Protein AF-A0A316KVM4-F1 (afdb_monomer_lite)

pLDDT: mean 87.71, std 13.06, range [38.66, 97.56]

Sequence (106 aa):
MSLLSTPTAAEPIILDGRKYTPVENGSALGLPQKTGYLSIIDVEAIELLFVIQIFEVSDPERTDSVPEQITEMTHDPTQNRLVLATSEGKRFALDLQGLSVSKLAP

Secondary structure (DSSP, 8-state):
-----PPPPPPPEEETTEEEEEES-GGGGT-SSSSSEEEEEETTTTEEEEEEE----S-TT-TTSPPP-EEEEEEETTTTEEEEEETTS-EEEEETTT--EEEPP-

Foldseek 3Di:
DDPPPQQDAADWDDDPQKIKGWQQQCVVVVDPAGGQWIWIARNVVRHTDDIDGQDDFPCRPDPPDRGKHFRDWDADVVQQWIWTAIPVGWIWIQRPPVRDIDTDDD

Structure (mmCIF, N/CA/C/O backbone):
data_AF-A0A316KVM4-F1
#
_entry.id   AF-A0A316KVM4-F1
#
loop_
_atom_site.group_PDB
_atom_site.id
_atom_site.type_symbol
_atom_site.label_atom_id
_atom_site.label_alt_id
_atom_site.label_comp_id
_atom_site.label_asym_id
_atom_site.label_entity_id
_atom_site.label_seq_id
_atom_site.pdbx_PDB_ins_code
_atom_site.Cartn_x
_atom_site.Cartn_y
_atom_site.Cartn_z
_atom_site.occupancy
_atom_site.B_iso_or_equiv
_atom_site.auth_seq_id
_atom_site.auth_comp_id
_atom_site.auth_asym_id
_atom_site.auth_atom_id
_atom_site.pdbx_PDB_model_num
ATOM 1 N N . MET A 1 1 ? 22.308 16.881 18.650 1.00 38.66 1 MET A N 1
ATOM 2 C CA . MET A 1 1 ? 21.847 16.837 17.249 1.00 38.66 1 MET A CA 1
ATOM 3 C C . MET A 1 1 ? 20.869 15.685 17.149 1.00 38.66 1 MET A C 1
ATOM 5 O O . MET A 1 1 ? 21.303 14.546 17.253 1.00 38.66 1 MET A O 1
ATOM 9 N N . SER A 1 2 ? 19.565 15.960 17.089 1.00 44.81 2 SER A N 1
ATOM 10 C CA . SER A 1 2 ? 18.581 14.898 16.860 1.00 44.81 2 SER A CA 1
ATOM 11 C C . SER A 1 2 ? 18.772 14.381 15.443 1.00 44.81 2 SER A C 1
ATOM 13 O O . SER A 1 2 ? 18.656 15.149 14.490 1.00 44.81 2 SER A O 1
ATOM 15 N N . LEU A 1 3 ? 19.099 13.098 15.316 1.00 48.41 3 LEU A N 1
ATOM 16 C CA . LEU A 1 3 ? 18.947 12.366 14.068 1.00 48.41 3 LEU A CA 1
ATOM 17 C C . LEU A 1 3 ? 17.450 12.413 13.751 1.00 48.41 3 LEU A C 1
ATOM 19 O O . LEU A 1 3 ? 16.673 11.713 14.395 1.00 48.41 3 LEU A O 1
ATOM 23 N N . LEU A 1 4 ? 17.033 13.308 12.853 1.00 51.19 4 LEU A N 1
ATOM 24 C CA . LEU A 1 4 ? 15.687 13.291 12.290 1.00 51.19 4 LEU A CA 1
ATOM 25 C C . LEU A 1 4 ? 15.527 11.926 11.624 1.00 51.19 4 LEU A C 1
ATOM 27 O O . LEU A 1 4 ? 16.066 11.689 10.546 1.00 51.19 4 LEU A O 1
ATOM 31 N N . SER A 1 5 ? 14.883 10.998 12.325 1.00 56.44 5 SER A N 1
ATOM 32 C CA . SER A 1 5 ? 14.591 9.670 11.810 1.00 56.44 5 SER A CA 1
ATOM 33 C C . SER A 1 5 ? 13.652 9.869 10.629 1.00 56.44 5 SER A C 1
ATOM 35 O O . SER A 1 5 ? 12.522 10.320 10.805 1.00 56.44 5 SER A O 1
ATOM 37 N N . THR A 1 6 ? 14.135 9.627 9.413 1.00 62.47 6 THR A N 1
ATOM 38 C CA . THR A 1 6 ? 13.265 9.593 8.239 1.00 62.47 6 THR A CA 1
ATOM 39 C C . THR A 1 6 ? 12.229 8.492 8.487 1.00 62.47 6 THR A C 1
ATOM 41 O O . THR A 1 6 ? 12.636 7.387 8.859 1.00 62.47 6 THR A O 1
ATOM 44 N N . PRO A 1 7 ? 10.916 8.758 8.351 1.00 68.75 7 PRO A N 1
ATOM 45 C CA . PRO A 1 7 ? 9.905 7.718 8.477 1.00 68.75 7 PRO A CA 1
ATOM 46 C C . PRO A 1 7 ? 10.266 6.571 7.534 1.00 68.75 7 PRO A C 1
ATOM 48 O O . PRO A 1 7 ? 10.461 6.790 6.340 1.00 68.75 7 PRO A O 1
ATOM 51 N N . THR A 1 8 ? 10.431 5.374 8.090 1.00 82.75 8 THR A N 1
ATOM 52 C CA . THR A 1 8 ? 10.702 4.163 7.310 1.00 82.75 8 THR A CA 1
ATOM 53 C C . THR A 1 8 ? 9.373 3.621 6.807 1.00 82.75 8 THR A C 1
ATOM 55 O O . THR A 1 8 ? 8.379 3.668 7.538 1.00 82.75 8 THR A O 1
ATOM 58 N N . ALA A 1 9 ? 9.334 3.158 5.559 1.00 88.81 9 ALA A N 1
ATOM 59 C CA . ALA A 1 9 ? 8.132 2.543 5.027 1.00 88.81 9 ALA A CA 1
ATOM 60 C C . ALA A 1 9 ? 7.758 1.284 5.827 1.00 88.81 9 ALA A C 1
ATOM 62 O O . ALA A 1 9 ? 8.613 0.624 6.418 1.00 88.81 9 ALA A O 1
ATOM 63 N N . ALA A 1 10 ? 6.467 0.960 5.845 1.00 93.75 10 ALA A N 1
ATOM 64 C CA . ALA A 1 10 ? 5.969 -0.253 6.471 1.00 93.75 10 ALA A CA 1
ATOM 65 C C . ALA A 1 10 ? 6.620 -1.493 5.840 1.00 93.75 10 ALA A C 1
ATOM 67 O O . ALA A 1 10 ? 6.800 -1.564 4.621 1.00 93.75 10 ALA A O 1
ATOM 68 N N . GLU A 1 11 ? 6.904 -2.494 6.671 1.00 95.12 11 GLU A N 1
ATOM 69 C CA . GLU A 1 11 ? 7.356 -3.797 6.190 1.00 95.12 11 GLU A CA 1
ATOM 70 C C . GLU A 1 11 ? 6.315 -4.421 5.242 1.00 95.12 11 GLU A C 1
ATOM 72 O O . GLU A 1 11 ? 5.103 -4.247 5.436 1.00 95.12 11 GLU A O 1
ATOM 77 N N . PRO A 1 12 ? 6.752 -5.176 4.220 1.00 96.44 12 PRO A N 1
ATOM 78 C CA . PRO A 1 12 ? 5.838 -5.897 3.354 1.00 96.44 12 PRO A CA 1
ATOM 79 C C . PRO A 1 12 ? 4.962 -6.888 4.120 1.00 96.44 12 PRO A C 1
ATOM 81 O O . PRO A 1 12 ? 5.427 -7.589 5.018 1.00 96.44 12 PRO A O 1
ATOM 84 N N . ILE A 1 13 ? 3.718 -7.040 3.676 1.00 97.06 13 ILE A N 1
ATOM 85 C CA . ILE A 1 13 ? 2.830 -8.109 4.138 1.00 97.06 13 ILE A CA 1
ATOM 86 C C . ILE A 1 13 ? 2.650 -9.122 3.011 1.00 97.06 13 ILE A C 1
ATOM 88 O O . ILE A 1 13 ? 2.461 -8.746 1.856 1.00 97.06 13 ILE A O 1
ATOM 92 N N . ILE A 1 14 ? 2.704 -10.411 3.345 1.00 96.88 14 ILE A N 1
ATOM 93 C CA . ILE A 1 14 ? 2.427 -11.507 2.413 1.00 96.88 14 ILE A CA 1
ATOM 94 C C . ILE A 1 14 ? 1.097 -12.151 2.804 1.00 96.88 14 ILE A C 1
ATOM 96 O O . ILE A 1 14 ? 0.955 -12.618 3.933 1.00 96.88 14 ILE A O 1
ATOM 100 N N . LEU A 1 15 ? 0.138 -12.178 1.878 1.00 95.31 15 LEU A N 1
ATOM 101 C CA . LEU A 1 15 ? -1.178 -12.808 2.040 1.00 95.31 15 LEU A CA 1
ATOM 102 C C . LEU A 1 15 ? -1.537 -13.534 0.748 1.00 95.31 15 LEU A C 1
ATOM 104 O O . LEU A 1 15 ? -1.382 -12.962 -0.329 1.00 95.31 15 LEU A O 1
ATOM 108 N N . ASP A 1 16 ? -2.013 -14.773 0.854 1.00 91.81 16 ASP A N 1
ATOM 109 C CA . ASP A 1 16 ? -2.520 -15.563 -0.277 1.00 91.81 16 ASP A CA 1
ATOM 110 C C . ASP A 1 16 ? -1.578 -15.585 -1.497 1.00 91.81 16 ASP A C 1
ATOM 112 O O . ASP A 1 16 ? -1.989 -15.368 -2.635 1.00 91.81 16 ASP A O 1
ATOM 116 N N . GLY A 1 17 ? -0.278 -15.789 -1.252 1.00 94.81 17 GLY A N 1
ATOM 117 C CA . GLY A 1 17 ? 0.748 -15.833 -2.304 1.00 94.81 17 GLY A CA 1
ATOM 118 C C . GLY A 1 17 ? 1.117 -14.471 -2.902 1.00 94.81 17 GLY A C 1
ATOM 119 O O . GLY A 1 17 ? 1.950 -14.407 -3.802 1.00 94.81 17 GLY A O 1
ATOM 120 N N . ARG A 1 18 ? 0.554 -13.370 -2.392 1.00 96.25 18 ARG A N 1
ATOM 121 C CA . ARG A 1 18 ? 0.824 -12.007 -2.858 1.00 96.25 18 ARG A CA 1
ATOM 122 C C . ARG A 1 18 ? 1.585 -11.211 -1.812 1.00 96.25 18 ARG A C 1
ATOM 124 O O . ARG A 1 18 ? 1.207 -11.180 -0.642 1.00 96.25 18 ARG A O 1
ATOM 131 N N . LYS A 1 19 ? 2.640 -10.527 -2.244 1.00 97.12 19 LYS A N 1
ATOM 132 C CA . LYS A 1 19 ? 3.418 -9.594 -1.431 1.00 97.12 19 LYS A CA 1
ATOM 133 C C . LYS A 1 19 ? 2.956 -8.170 -1.707 1.00 97.12 19 LYS A C 1
ATOM 135 O O . LYS A 1 19 ? 3.096 -7.676 -2.821 1.00 97.12 19 LYS A O 1
ATOM 140 N N . TYR A 1 20 ? 2.466 -7.515 -0.667 1.00 97.12 20 TYR A N 1
ATOM 141 C CA . TYR A 1 20 ? 2.041 -6.123 -0.647 1.00 97.12 20 TYR A CA 1
ATOM 142 C C . TYR A 1 20 ? 3.181 -5.286 -0.073 1.00 97.12 20 TYR A C 1
ATOM 144 O O . TYR A 1 20 ? 3.661 -5.581 1.021 1.00 97.12 20 TYR A O 1
ATOM 152 N N . THR A 1 21 ? 3.683 -4.295 -0.808 1.00 96.88 21 THR A N 1
ATOM 153 C CA . THR A 1 21 ? 4.855 -3.499 -0.394 1.00 96.88 21 THR A CA 1
ATOM 154 C C . THR A 1 21 ? 4.634 -2.015 -0.679 1.00 96.88 21 THR A C 1
ATOM 156 O O . THR A 1 21 ? 4.261 -1.674 -1.803 1.00 96.88 21 THR A O 1
ATOM 159 N N . PRO A 1 22 ? 4.861 -1.111 0.290 1.00 95.94 22 PRO A N 1
ATOM 160 C CA . PRO A 1 22 ? 4.874 0.319 0.008 1.00 95.94 22 PRO A CA 1
ATOM 161 C C . PRO A 1 22 ? 5.911 0.670 -1.059 1.00 95.94 22 PRO A C 1
ATOM 163 O O . PRO A 1 22 ? 7.050 0.207 -1.020 1.00 95.94 22 PRO A O 1
ATOM 166 N N . VAL A 1 23 ? 5.527 1.508 -2.016 1.00 93.31 23 VAL A N 1
ATOM 167 C CA . VAL A 1 23 ? 6.456 2.007 -3.031 1.00 93.31 23 VAL A CA 1
ATOM 168 C C . VAL A 1 23 ? 7.123 3.277 -2.508 1.00 93.31 23 VAL A C 1
ATOM 170 O O . VAL A 1 23 ? 6.481 4.319 -2.385 1.00 93.31 23 VAL A O 1
ATOM 173 N N . GLU A 1 24 ? 8.425 3.199 -2.239 1.00 87.69 24 GLU A N 1
ATOM 174 C CA . GLU A 1 24 ? 9.224 4.329 -1.732 1.00 87.69 24 GLU A CA 1
ATOM 175 C C . GLU A 1 24 ? 9.677 5.304 -2.836 1.00 87.69 24 GLU A C 1
ATOM 177 O O . GLU A 1 24 ? 10.050 6.450 -2.564 1.00 87.69 24 GLU A O 1
ATOM 182 N N . ASN A 1 25 ? 9.680 4.846 -4.095 1.00 84.75 25 ASN A N 1
ATOM 183 C CA . ASN A 1 25 ? 10.074 5.647 -5.253 1.00 84.75 25 ASN A CA 1
ATOM 184 C C . ASN A 1 25 ? 9.287 5.270 -6.521 1.00 84.75 25 ASN A C 1
ATOM 186 O O . ASN A 1 25 ? 9.779 4.568 -7.403 1.00 84.75 25 ASN A O 1
ATOM 190 N N . GLY A 1 26 ? 8.057 5.766 -6.620 1.00 84.56 26 GLY A N 1
ATOM 191 C CA . GLY A 1 26 ? 7.166 5.588 -7.761 1.00 84.56 26 GLY A CA 1
ATOM 192 C 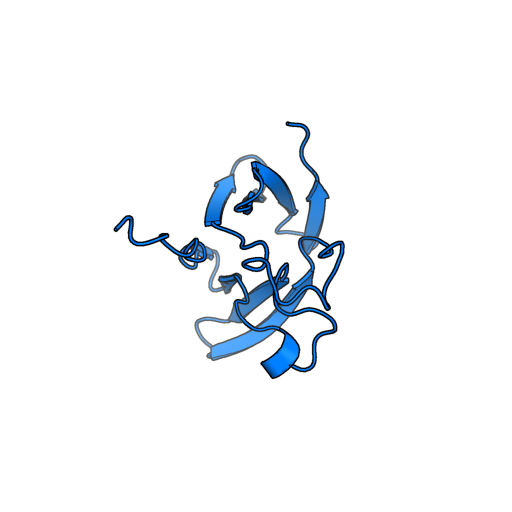C . GLY A 1 26 ? 7.701 6.203 -9.052 1.00 84.56 26 GLY A C 1
ATOM 193 O O . GLY A 1 26 ? 7.470 5.651 -10.123 1.00 84.56 26 GLY A O 1
ATOM 194 N N . SER A 1 27 ? 8.503 7.268 -8.977 1.00 84.12 27 SER A N 1
ATOM 195 C CA . SER A 1 27 ? 9.128 7.877 -10.157 1.00 84.12 27 SER A CA 1
ATOM 196 C C . SER A 1 27 ? 10.082 6.914 -10.872 1.00 84.12 27 SER A C 1
ATOM 198 O O . SER A 1 27 ? 10.149 6.922 -12.098 1.00 84.12 27 SER A O 1
ATOM 200 N N . ALA A 1 28 ? 10.762 6.024 -10.136 1.00 84.44 28 ALA A N 1
ATOM 201 C CA . ALA A 1 28 ? 11.583 4.962 -10.729 1.00 84.44 28 ALA A CA 1
ATOM 202 C C . ALA A 1 28 ? 10.752 3.914 -11.497 1.00 84.44 28 ALA A C 1
ATOM 204 O O . ALA A 1 28 ? 11.291 3.203 -12.341 1.00 84.44 28 ALA A O 1
ATOM 205 N N . LEU A 1 29 ? 9.446 3.843 -11.225 1.00 85.00 29 LEU A N 1
ATOM 206 C CA . LEU A 1 29 ? 8.469 2.998 -11.915 1.00 85.00 29 LEU A CA 1
ATOM 207 C C . LEU A 1 29 ? 7.670 3.773 -12.981 1.00 85.00 29 LEU A C 1
ATOM 209 O O . LEU A 1 29 ? 6.713 3.237 -13.533 1.00 85.00 29 LEU A O 1
ATOM 213 N N . GLY A 1 30 ? 8.026 5.033 -13.261 1.00 87.38 30 GLY A N 1
ATOM 214 C CA . GLY A 1 30 ? 7.295 5.896 -14.195 1.00 87.38 30 GLY A CA 1
ATOM 215 C C . GLY A 1 30 ? 5.955 6.420 -13.662 1.00 87.38 30 GLY A C 1
ATOM 216 O O . GLY A 1 30 ? 5.117 6.846 -14.455 1.00 87.38 30 GLY A O 1
ATOM 217 N N . LEU A 1 31 ? 5.729 6.383 -12.343 1.00 88.12 31 LEU A N 1
ATOM 218 C CA . LEU A 1 31 ? 4.495 6.868 -11.721 1.00 88.12 31 LEU A CA 1
ATOM 219 C C . LEU A 1 31 ? 4.528 8.390 -11.479 1.00 88.12 31 LEU A C 1
ATOM 221 O O . LEU A 1 31 ? 5.604 8.945 -11.236 1.00 88.12 31 LEU A O 1
ATOM 225 N N . PRO A 1 32 ? 3.357 9.061 -11.478 1.00 85.12 32 PRO A N 1
ATOM 226 C CA . PRO A 1 32 ? 3.250 10.514 -11.307 1.00 85.12 32 PRO A CA 1
ATOM 227 C C . PRO A 1 32 ? 3.856 11.089 -10.020 1.00 85.12 32 PRO A C 1
ATOM 229 O O . PRO A 1 32 ? 4.307 12.229 -10.020 1.00 85.12 32 PRO A O 1
ATOM 232 N N . GLN A 1 33 ? 3.857 10.330 -8.922 1.00 85.50 33 GLN A N 1
ATOM 233 C CA . GLN A 1 33 ? 4.359 10.776 -7.616 1.00 85.50 33 GLN A CA 1
ATOM 234 C C . GLN A 1 33 ? 5.355 9.769 -7.028 1.00 85.50 33 GLN A C 1
ATOM 236 O O . GLN A 1 33 ? 5.401 8.594 -7.402 1.00 85.50 33 GLN A O 1
ATOM 241 N N . LYS A 1 34 ? 6.178 10.239 -6.087 1.00 85.50 34 LYS A N 1
ATOM 242 C CA . LYS A 1 34 ? 7.244 9.432 -5.488 1.00 85.50 34 LYS A CA 1
ATOM 243 C C . LYS A 1 34 ? 6.716 8.358 -4.533 1.00 85.50 34 LYS A C 1
ATOM 245 O O . LYS A 1 34 ? 7.283 7.275 -4.493 1.00 85.50 34 LYS A O 1
ATOM 250 N N . THR A 1 35 ? 5.664 8.631 -3.770 1.00 88.31 35 THR A N 1
ATOM 251 C CA . THR A 1 35 ? 5.116 7.714 -2.753 1.00 88.31 35 THR A CA 1
ATOM 252 C C . THR A 1 35 ? 3.595 7.644 -2.853 1.00 88.31 35 THR A C 1
ATOM 254 O O . THR A 1 35 ? 3.018 8.107 -3.831 1.00 88.31 35 THR A O 1
ATOM 257 N N . GLY A 1 36 ? 2.926 7.022 -1.882 1.00 91.25 36 GLY A N 1
ATOM 258 C CA . GLY A 1 36 ? 1.469 6.890 -1.899 1.00 91.25 36 GLY A CA 1
ATOM 259 C C . GLY A 1 36 ? 0.966 5.751 -2.776 1.00 91.25 36 GLY A C 1
ATOM 260 O O . GLY A 1 36 ? -0.204 5.743 -3.145 1.00 91.25 36 GLY A O 1
ATOM 261 N N . TYR A 1 37 ? 1.825 4.777 -3.086 1.00 95.12 37 TYR A N 1
ATOM 262 C CA . TYR A 1 37 ? 1.446 3.558 -3.792 1.00 95.12 37 TYR A CA 1
ATOM 263 C C . TYR A 1 37 ? 1.800 2.303 -3.000 1.00 95.12 37 TYR A C 1
ATOM 265 O O . TYR A 1 37 ? 2.706 2.303 -2.164 1.00 95.12 37 TYR A O 1
ATOM 273 N N . LEU A 1 38 ? 1.113 1.219 -3.340 1.00 96.50 38 LEU A N 1
ATOM 274 C CA . LEU A 1 38 ? 1.399 -0.135 -2.897 1.00 96.50 38 LEU A CA 1
ATOM 275 C C . LEU A 1 38 ? 1.619 -1.014 -4.131 1.00 96.50 38 LEU A C 1
ATOM 277 O O . LEU A 1 38 ? 0.775 -1.034 -5.028 1.00 96.50 38 LEU A O 1
ATOM 281 N N . SER A 1 39 ? 2.739 -1.727 -4.194 1.00 96.06 39 SER A N 1
ATOM 282 C CA . SER A 1 39 ? 2.960 -2.765 -5.199 1.00 96.06 39 SER A CA 1
ATOM 283 C C . SER A 1 39 ? 2.444 -4.108 -4.693 1.00 96.06 39 SER A C 1
ATOM 285 O O . SER A 1 39 ? 2.504 -4.407 -3.498 1.00 96.06 39 SER A O 1
ATOM 287 N N . ILE A 1 40 ? 1.924 -4.909 -5.619 1.00 96.25 40 ILE A N 1
ATOM 288 C CA . ILE A 1 40 ? 1.441 -6.266 -5.379 1.00 96.25 40 ILE A CA 1
ATOM 289 C C . ILE A 1 40 ? 2.222 -7.190 -6.300 1.00 96.25 40 ILE A C 1
ATOM 291 O O . ILE A 1 40 ? 2.118 -7.083 -7.522 1.00 96.25 40 ILE A O 1
ATOM 295 N N . ILE A 1 41 ? 3.007 -8.081 -5.708 1.00 96.81 41 ILE A N 1
ATOM 296 C CA . ILE A 1 41 ? 3.861 -9.034 -6.418 1.00 96.81 41 ILE A CA 1
ATOM 297 C C . ILE A 1 41 ? 3.356 -10.448 -6.148 1.00 96.81 41 ILE A C 1
ATOM 299 O O . ILE A 1 41 ? 3.087 -10.790 -4.996 1.00 96.81 41 ILE A O 1
ATOM 303 N N . ASP A 1 42 ? 3.252 -11.266 -7.189 1.00 96.69 42 ASP A N 1
ATOM 304 C CA . ASP A 1 42 ? 3.097 -12.709 -7.039 1.00 96.69 42 ASP A CA 1
ATOM 305 C C . ASP A 1 42 ? 4.403 -13.300 -6.495 1.00 96.69 42 ASP A C 1
ATOM 307 O O . ASP A 1 42 ? 5.471 -13.121 -7.085 1.00 96.69 42 ASP A O 1
ATOM 311 N N . VAL A 1 43 ? 4.344 -13.949 -5.334 1.00 95.81 43 VAL A N 1
ATOM 312 C CA . VAL A 1 43 ? 5.541 -14.443 -4.638 1.00 95.81 43 VAL A CA 1
ATOM 313 C C . VAL A 1 43 ? 6.135 -15.669 -5.329 1.00 95.81 43 VAL A C 1
ATOM 315 O O . VAL A 1 43 ? 7.345 -15.872 -5.248 1.00 95.81 43 VAL A O 1
ATOM 318 N N . GLU A 1 44 ? 5.315 -16.474 -6.003 1.00 95.44 44 GLU A N 1
ATOM 319 C CA . GLU A 1 44 ? 5.766 -17.692 -6.674 1.00 95.44 44 GLU A CA 1
ATOM 320 C C . GLU A 1 44 ? 6.396 -17.368 -8.032 1.00 95.44 44 GLU A C 1
ATOM 322 O O . GLU A 1 44 ? 7.517 -17.794 -8.317 1.00 95.44 44 GLU A O 1
ATOM 327 N N . ALA A 1 45 ? 5.710 -16.563 -8.843 1.00 94.81 45 ALA A N 1
ATOM 328 C CA . ALA A 1 45 ? 6.177 -16.148 -10.162 1.00 94.81 45 ALA A CA 1
ATOM 329 C C . ALA A 1 45 ? 7.212 -15.010 -10.111 1.00 94.81 45 ALA A C 1
ATOM 331 O O . ALA A 1 45 ? 7.905 -14.768 -11.099 1.00 94.81 45 ALA A O 1
ATOM 332 N N . ILE A 1 46 ? 7.331 -14.317 -8.969 1.00 93.75 46 ILE A N 1
ATOM 333 C CA . ILE A 1 46 ? 8.166 -13.115 -8.799 1.00 93.75 46 ILE A CA 1
ATOM 334 C C . I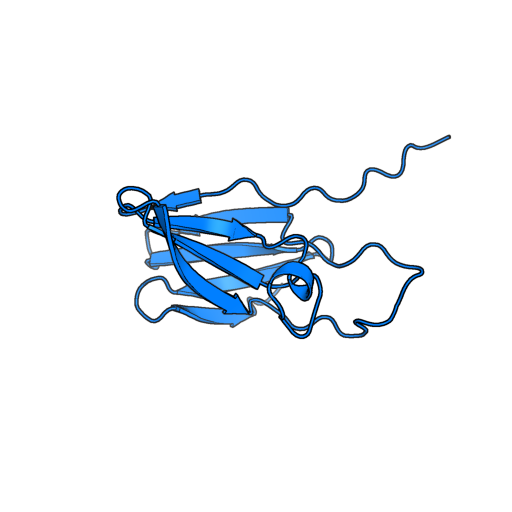LE A 1 46 ? 7.766 -12.047 -9.838 1.00 93.75 46 ILE A C 1
ATOM 336 O O . ILE A 1 46 ? 8.597 -11.372 -10.447 1.00 93.75 46 ILE A O 1
ATOM 340 N N . GLU A 1 47 ? 6.460 -11.901 -10.057 1.00 95.69 47 GLU A N 1
ATOM 341 C CA . GLU A 1 47 ? 5.887 -11.017 -11.072 1.00 95.69 47 GLU A CA 1
ATOM 342 C C . GLU A 1 47 ? 5.140 -9.853 -10.416 1.00 95.69 47 GLU A C 1
ATOM 344 O O . GLU A 1 47 ? 4.354 -10.041 -9.488 1.00 95.69 47 GLU A O 1
ATOM 349 N N . LEU A 1 48 ? 5.368 -8.630 -10.903 1.00 94.06 48 LEU A N 1
ATOM 350 C CA . LEU A 1 48 ? 4.571 -7.474 -10.503 1.00 94.06 48 LEU A CA 1
ATOM 351 C C . LEU A 1 48 ? 3.171 -7.592 -11.114 1.00 94.06 48 LEU A C 1
ATOM 353 O O . LEU A 1 48 ? 3.010 -7.430 -12.319 1.00 94.06 48 LEU A O 1
ATOM 357 N N . LEU A 1 49 ? 2.164 -7.814 -10.273 1.00 93.50 49 LEU A N 1
ATOM 358 C CA . LEU A 1 49 ? 0.772 -7.902 -10.709 1.00 93.50 49 LEU A CA 1
ATOM 359 C C . LEU A 1 49 ? 0.161 -6.510 -10.871 1.00 93.50 49 LEU A C 1
ATOM 361 O O . LEU A 1 49 ? -0.404 -6.182 -11.912 1.00 93.50 49 LEU A O 1
ATOM 365 N N . PHE A 1 50 ? 0.272 -5.684 -9.826 1.00 91.00 50 PHE A N 1
ATOM 366 C CA . PHE A 1 50 ? -0.378 -4.376 -9.768 1.00 91.00 50 PHE A CA 1
ATOM 367 C C . PHE A 1 50 ? 0.451 -3.357 -8.996 1.00 91.00 50 PHE A C 1
ATOM 369 O O . PHE A 1 50 ? 1.210 -3.695 -8.085 1.00 91.00 50 PHE A O 1
ATOM 376 N N . VAL A 1 51 ? 0.213 -2.084 -9.306 1.00 94.75 51 VAL A N 1
ATOM 377 C CA . VAL A 1 51 ? 0.542 -0.963 -8.428 1.00 94.75 51 VAL A CA 1
ATOM 378 C C . VAL A 1 51 ? -0.734 -0.167 -8.191 1.00 94.75 51 VAL A C 1
ATOM 380 O O . VAL A 1 51 ? -1.380 0.266 -9.142 1.00 94.75 51 VAL A O 1
ATOM 383 N N . ILE A 1 52 ? -1.107 0.008 -6.926 1.00 94.94 52 ILE A N 1
ATOM 384 C CA . ILE A 1 52 ? -2.337 0.693 -6.520 1.00 94.94 52 ILE A CA 1
ATOM 385 C C . ILE A 1 52 ? -1.970 2.004 -5.845 1.00 94.94 52 ILE A C 1
ATOM 387 O O . ILE A 1 52 ? -1.111 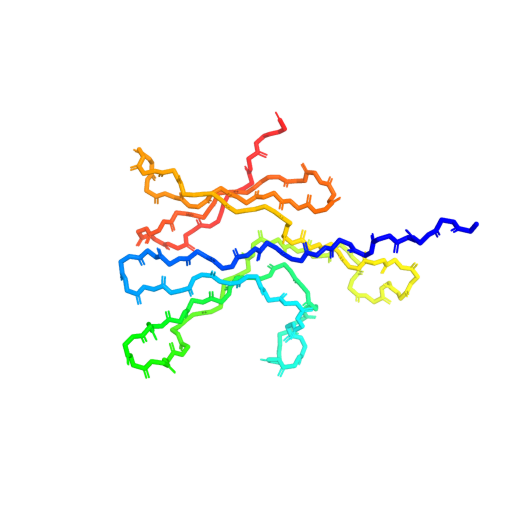2.030 -4.964 1.00 94.94 52 ILE A O 1
ATOM 391 N N . GLN A 1 53 ? -2.639 3.088 -6.229 1.00 95.25 53 GLN A N 1
ATOM 392 C CA . GLN A 1 53 ? -2.527 4.365 -5.533 1.00 95.25 53 GLN A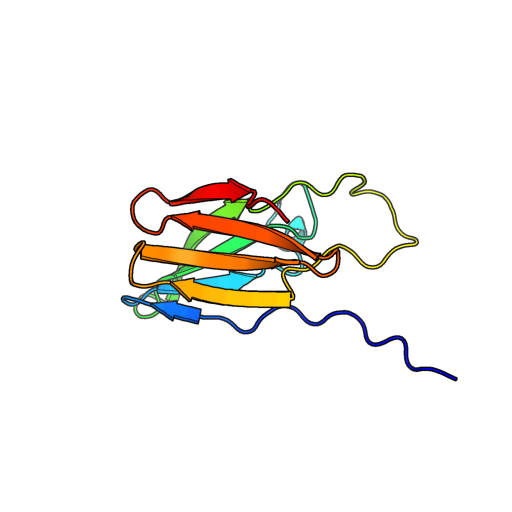 CA 1
ATOM 393 C C . GLN A 1 53 ? -3.359 4.342 -4.251 1.00 95.25 53 GLN A C 1
ATOM 395 O O . GLN A 1 53 ? -4.562 4.105 -4.293 1.00 95.25 53 GLN A O 1
ATOM 400 N N . ILE A 1 54 ? -2.711 4.593 -3.116 1.00 95.94 54 ILE A N 1
ATOM 401 C CA . ILE A 1 54 ? -3.336 4.639 -1.791 1.00 95.94 54 ILE A CA 1
ATOM 402 C C . ILE A 1 54 ? -3.764 6.066 -1.440 1.00 95.94 54 ILE A C 1
ATOM 404 O O . ILE A 1 54 ? -4.846 6.278 -0.897 1.00 95.94 54 ILE A O 1
ATOM 408 N N . PHE A 1 55 ? -2.925 7.052 -1.757 1.00 92.25 55 PHE A N 1
ATOM 409 C CA . PHE A 1 55 ? -3.232 8.464 -1.558 1.00 92.25 55 PHE A CA 1
ATOM 410 C C . PHE A 1 55 ? -2.495 9.339 -2.566 1.00 92.25 55 PHE A C 1
ATOM 412 O O . PHE A 1 55 ? -1.468 8.948 -3.119 1.00 92.25 55 PHE A O 1
ATOM 419 N N . GLU A 1 56 ? -3.025 10.537 -2.784 1.00 87.56 56 GLU A N 1
ATOM 420 C CA . GLU A 1 56 ? -2.357 11.595 -3.534 1.00 87.56 56 GLU A CA 1
ATOM 421 C C . GLU A 1 56 ? -1.497 12.438 -2.593 1.00 87.56 56 GLU A C 1
ATOM 423 O O . GLU A 1 56 ? -1.928 12.821 -1.500 1.00 87.56 56 GLU A O 1
ATOM 428 N N . VAL A 1 57 ? -0.276 12.730 -3.026 1.00 76.44 57 VAL A N 1
ATOM 429 C CA . VAL A 1 57 ? 0.608 13.686 -2.368 1.00 76.44 57 VAL A CA 1
ATOM 430 C 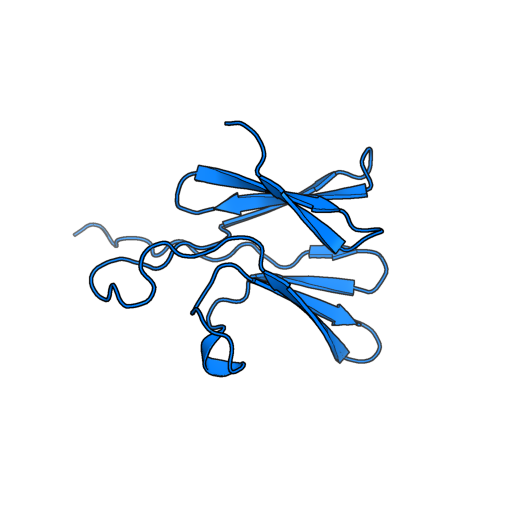C . VAL A 1 57 ? 0.197 15.082 -2.824 1.00 76.44 57 VAL A C 1
ATOM 432 O O . VAL A 1 57 ? 0.258 15.397 -4.008 1.00 76.44 57 VAL A O 1
ATOM 435 N N . SER A 1 58 ? -0.223 15.922 -1.876 1.00 68.31 58 SER A N 1
ATOM 436 C CA . SER A 1 58 ? -0.795 17.252 -2.147 1.00 68.31 58 SER A CA 1
ATOM 437 C C . SER A 1 58 ? 0.168 18.227 -2.842 1.00 68.31 58 SER A C 1
ATOM 439 O O . SER A 1 58 ? -0.284 19.200 -3.436 1.00 68.31 58 SER A O 1
ATOM 441 N N . ASP A 1 59 ? 1.480 17.993 -2.737 1.00 69.62 59 ASP A N 1
ATOM 442 C CA . ASP A 1 59 ? 2.530 18.813 -3.346 1.00 69.62 59 ASP A CA 1
ATOM 443 C C . ASP A 1 59 ? 3.743 17.934 -3.725 1.00 69.62 59 ASP A C 1
ATOM 445 O O . ASP A 1 59 ? 4.684 17.780 -2.941 1.00 69.62 59 ASP A O 1
ATOM 449 N N . PRO A 1 60 ? 3.704 17.265 -4.890 1.00 62.25 60 PRO A N 1
ATOM 450 C CA . PRO A 1 60 ? 4.734 16.307 -5.290 1.00 62.25 60 PRO A CA 1
ATOM 451 C C . PRO A 1 60 ? 6.075 16.965 -5.658 1.00 62.25 60 PRO A C 1
ATOM 453 O O . PRO A 1 60 ? 7.091 16.270 -5.699 1.00 62.25 60 PRO A O 1
ATOM 456 N N . GLU A 1 61 ? 6.098 18.280 -5.908 1.00 65.31 61 GLU A N 1
ATOM 457 C CA . GLU A 1 61 ? 7.310 19.042 -6.251 1.00 65.31 61 GLU A CA 1
ATOM 458 C C . GLU A 1 61 ? 8.008 19.634 -5.019 1.00 65.31 61 GLU A C 1
ATOM 460 O O . GLU A 1 61 ? 9.104 20.193 -5.118 1.00 65.31 61 GLU A O 1
ATOM 465 N N . ARG A 1 62 ? 7.406 19.481 -3.837 1.00 65.06 62 ARG A N 1
ATOM 466 C CA . ARG A 1 62 ? 7.936 20.004 -2.586 1.00 65.06 62 ARG A CA 1
ATOM 467 C C . ARG A 1 62 ? 9.213 19.280 -2.153 1.00 65.06 62 ARG A C 1
ATOM 469 O O . ARG A 1 62 ? 9.179 18.191 -1.582 1.00 65.06 62 ARG A O 1
ATOM 476 N N . THR A 1 63 ? 10.366 19.904 -2.388 1.00 62.53 63 THR A N 1
ATOM 477 C CA . THR A 1 63 ? 11.684 19.315 -2.085 1.00 62.53 63 THR A CA 1
ATOM 478 C C . THR A 1 63 ? 12.166 19.523 -0.644 1.00 62.53 63 THR A C 1
ATOM 480 O O . THR A 1 63 ? 13.159 18.915 -0.251 1.00 62.53 63 THR A O 1
ATOM 483 N N . ASP A 1 64 ? 11.526 20.399 0.138 1.00 61.75 64 ASP A N 1
ATOM 484 C CA . ASP A 1 64 ? 11.928 20.747 1.515 1.00 61.75 64 ASP A CA 1
ATOM 485 C C . ASP A 1 64 ? 11.320 19.829 2.592 1.00 61.75 64 ASP A C 1
ATOM 487 O O . ASP A 1 64 ? 11.723 19.898 3.753 1.00 61.75 64 ASP A O 1
ATOM 491 N N . SER A 1 65 ? 10.379 18.953 2.228 1.00 69.44 65 SER A N 1
ATOM 492 C CA . SER A 1 65 ? 9.711 18.030 3.150 1.00 69.44 65 SER A CA 1
ATOM 493 C C . SER A 1 65 ? 10.013 16.570 2.829 1.00 69.44 65 SER A C 1
ATOM 495 O O . SER A 1 65 ? 10.102 16.177 1.666 1.00 69.44 65 SER A O 1
ATOM 497 N N . VAL A 1 66 ? 10.121 15.740 3.870 1.00 77.06 66 VAL A N 1
ATOM 498 C CA . VAL A 1 66 ? 10.175 14.287 3.690 1.00 77.06 66 VAL A CA 1
ATOM 499 C C . VAL A 1 66 ? 8.836 13.831 3.095 1.00 77.06 66 VAL A C 1
ATOM 501 O O . VAL A 1 66 ? 7.803 14.158 3.679 1.00 77.06 66 VAL A O 1
ATOM 504 N N . PRO A 1 67 ? 8.823 13.103 1.962 1.00 80.69 67 PRO A N 1
ATOM 505 C CA . PRO A 1 67 ? 7.579 12.660 1.343 1.00 80.69 67 PRO A CA 1
ATOM 506 C C . PRO A 1 67 ? 6.771 11.782 2.297 1.00 80.69 67 PRO A C 1
ATOM 508 O O . PRO A 1 67 ? 7.349 10.911 2.952 1.00 80.69 67 PRO A O 1
ATOM 511 N N . GLU A 1 68 ? 5.451 11.968 2.326 1.00 88.38 68 GLU A N 1
ATOM 512 C CA . GLU A 1 68 ? 4.541 11.132 3.110 1.00 88.38 68 GLU A CA 1
ATOM 513 C C . GLU A 1 68 ? 4.734 9.647 2.756 1.00 88.38 68 GLU A C 1
ATOM 515 O O . GLU A 1 68 ? 4.694 9.264 1.583 1.00 88.38 68 GLU A O 1
ATOM 520 N N . GLN A 1 69 ? 4.967 8.814 3.772 1.00 90.56 69 GLN A N 1
ATOM 521 C CA . GLN A 1 69 ? 5.178 7.369 3.632 1.00 90.56 69 GLN A CA 1
ATOM 522 C C . GLN A 1 69 ? 4.006 6.595 4.222 1.00 90.56 69 GLN A C 1
ATOM 524 O O . GLN A 1 69 ? 3.389 7.053 5.179 1.00 90.56 69 GLN A O 1
ATOM 529 N N . ILE A 1 70 ? 3.755 5.390 3.713 1.00 94.69 70 ILE A N 1
ATOM 530 C CA . ILE A 1 70 ? 2.967 4.381 4.431 1.00 94.69 70 ILE A CA 1
ATOM 531 C C . ILE A 1 70 ? 3.900 3.772 5.476 1.00 94.69 70 ILE A C 1
ATOM 533 O O . ILE A 1 70 ? 4.865 3.116 5.100 1.00 94.69 70 ILE A O 1
ATOM 537 N N . THR A 1 71 ? 3.644 4.007 6.759 1.00 94.56 71 THR A N 1
ATOM 538 C CA . THR A 1 71 ? 4.530 3.604 7.868 1.00 94.56 71 THR A CA 1
ATOM 539 C C . THR A 1 71 ? 3.999 2.411 8.650 1.00 94.56 71 THR A C 1
ATOM 541 O O . THR A 1 71 ? 4.771 1.715 9.300 1.00 94.56 71 THR A O 1
ATOM 544 N N . GLU A 1 72 ? 2.697 2.138 8.567 1.00 96.06 72 GLU A N 1
ATOM 545 C CA . GLU A 1 72 ? 2.089 0.943 9.152 1.00 96.06 72 GLU A CA 1
ATOM 546 C C . GLU A 1 72 ? 1.160 0.279 8.144 1.00 96.06 72 GLU A C 1
ATOM 548 O O . GLU A 1 72 ? 0.453 0.951 7.388 1.00 96.06 72 GLU A O 1
ATOM 553 N N . MET A 1 73 ? 1.139 -1.049 8.161 1.00 97.44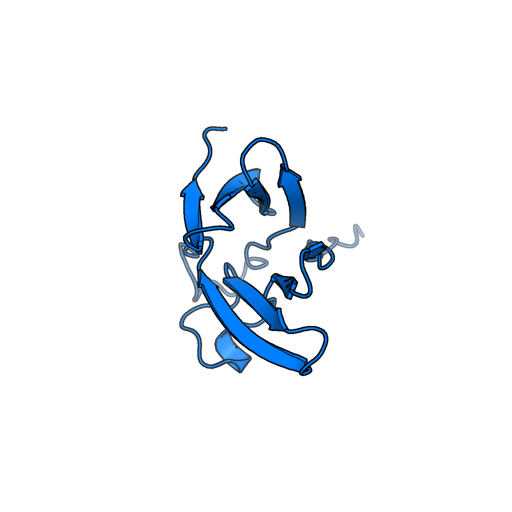 73 MET A N 1
ATOM 554 C CA . MET A 1 73 ? 0.233 -1.854 7.361 1.00 97.44 73 MET A CA 1
ATOM 555 C C . MET A 1 73 ? -0.165 -3.084 8.175 1.00 97.44 73 MET A C 1
ATOM 557 O O . MET A 1 73 ? 0.695 -3.776 8.717 1.00 97.44 73 MET A O 1
ATOM 561 N N . THR A 1 74 ? -1.466 -3.352 8.262 1.00 97.19 74 THR A N 1
ATOM 562 C CA . THR A 1 74 ? -2.023 -4.461 9.047 1.00 97.19 74 THR A CA 1
ATOM 563 C C . THR A 1 74 ? -3.147 -5.125 8.268 1.00 97.19 74 THR A C 1
ATOM 565 O O . THR A 1 74 ? -3.976 -4.445 7.670 1.00 97.19 74 THR A O 1
ATOM 568 N N . HIS A 1 75 ? -3.208 -6.454 8.293 1.00 97.44 75 HIS A N 1
ATOM 569 C CA . HIS A 1 75 ? -4.322 -7.196 7.714 1.00 97.44 75 HIS A CA 1
ATOM 570 C C . HIS A 1 75 ? -5.495 -7.291 8.694 1.00 97.44 75 HIS A C 1
ATOM 572 O O . HIS A 1 75 ? -5.330 -7.740 9.827 1.00 97.44 75 HIS A O 1
ATOM 578 N N . ASP A 1 76 ? -6.680 -6.898 8.235 1.00 96.44 76 ASP A N 1
ATOM 579 C CA . ASP A 1 76 ? -7.957 -7.122 8.903 1.00 96.44 76 ASP A CA 1
ATOM 580 C C . ASP A 1 76 ? -8.694 -8.271 8.187 1.00 96.44 76 ASP A C 1
ATOM 582 O O . ASP A 1 76 ? -9.352 -8.039 7.165 1.00 96.44 76 ASP A O 1
ATOM 586 N N . PRO A 1 77 ? -8.600 -9.512 8.704 1.00 94.69 77 PRO A N 1
ATOM 587 C CA . PRO A 1 77 ? -9.205 -10.676 8.062 1.00 94.69 77 PRO A CA 1
ATOM 588 C C . PRO A 1 77 ? -10.734 -10.675 8.158 1.00 94.69 77 PRO A C 1
ATOM 590 O O . PRO A 1 77 ? -11.391 -11.377 7.396 1.00 94.69 77 PRO A O 1
ATOM 593 N N . THR A 1 78 ? -11.325 -9.901 9.077 1.00 95.12 78 THR A N 1
ATOM 594 C CA . THR A 1 78 ? -12.786 -9.867 9.259 1.00 95.12 78 THR A CA 1
ATOM 595 C C . THR A 1 78 ? -13.483 -9.111 8.136 1.00 95.12 78 THR A C 1
ATOM 597 O O . THR A 1 78 ? -14.620 -9.423 7.788 1.00 95.12 78 THR A O 1
ATOM 600 N N . GLN A 1 79 ? -12.781 -8.140 7.552 1.00 94.06 79 GLN A N 1
ATOM 601 C CA . GLN A 1 79 ? -13.266 -7.319 6.446 1.00 94.06 79 GLN A CA 1
ATOM 602 C C . GLN A 1 79 ? -12.456 -7.536 5.161 1.00 94.06 79 GLN A C 1
ATOM 604 O O . GLN A 1 79 ? -12.639 -6.784 4.212 1.00 94.06 79 GLN A O 1
ATOM 609 N N . ASN A 1 80 ? -11.569 -8.541 5.138 1.00 95.25 80 ASN A N 1
ATOM 610 C CA . ASN A 1 80 ? -10.699 -8.897 4.014 1.00 95.25 80 ASN A CA 1
ATOM 611 C C . ASN A 1 80 ? -9.974 -7.686 3.392 1.00 95.25 80 ASN A C 1
ATOM 613 O O . ASN A 1 80 ? -10.062 -7.421 2.190 1.00 95.25 80 ASN A O 1
ATOM 617 N N . ARG A 1 81 ? -9.289 -6.906 4.234 1.00 96.69 81 ARG A N 1
ATOM 618 C CA . ARG A 1 81 ? -8.671 -5.635 3.827 1.00 96.69 81 ARG A CA 1
ATOM 619 C C . ARG A 1 81 ? -7.331 -5.390 4.502 1.00 96.69 81 ARG A C 1
ATOM 621 O O . ARG A 1 81 ? -7.093 -5.838 5.622 1.00 96.69 81 ARG A O 1
ATOM 628 N N . LEU A 1 82 ? -6.483 -4.598 3.859 1.00 97.50 82 LEU A N 1
ATOM 629 C CA . LEU A 1 82 ? -5.306 -4.008 4.492 1.00 97.50 82 LEU A CA 1
ATOM 630 C C . LEU A 1 82 ? -5.659 -2.634 5.054 1.00 97.50 82 LEU A C 1
ATOM 632 O O . LEU A 1 82 ? -6.199 -1.788 4.346 1.00 97.50 82 LEU A O 1
ATOM 636 N N . VAL A 1 83 ? -5.329 -2.408 6.320 1.00 97.56 83 VAL A N 1
ATOM 637 C CA . VAL A 1 83 ? -5.392 -1.101 6.974 1.00 97.56 83 VAL A CA 1
ATOM 638 C C . VAL A 1 83 ? -4.000 -0.493 6.938 1.00 97.56 83 VAL A C 1
ATOM 640 O O . VAL A 1 83 ? -3.047 -1.108 7.412 1.00 97.56 83 VAL A O 1
ATOM 643 N N . LEU A 1 84 ? -3.888 0.706 6.378 1.00 97.44 84 LEU A N 1
ATOM 644 C CA . LEU A 1 84 ? -2.626 1.414 6.197 1.00 97.44 84 LEU A CA 1
ATOM 645 C C . LEU A 1 84 ? -2.651 2.719 6.992 1.00 97.44 84 LEU A C 1
ATOM 647 O O . LEU A 1 84 ? -3.672 3.414 6.992 1.00 97.44 84 LEU A O 1
ATOM 651 N N . ALA A 1 85 ? -1.539 3.068 7.636 1.00 96.06 85 ALA A N 1
ATOM 652 C CA . ALA A 1 85 ? -1.338 4.379 8.248 1.00 96.06 85 ALA A CA 1
ATOM 653 C C . ALA A 1 85 ? -0.137 5.081 7.617 1.00 96.06 85 ALA A C 1
ATOM 655 O O . ALA A 1 85 ? 0.855 4.438 7.261 1.00 96.06 85 ALA A O 1
ATOM 656 N N . THR A 1 86 ? -0.241 6.397 7.466 1.00 93.75 86 THR A N 1
ATOM 657 C CA . THR A 1 86 ? 0.822 7.216 6.889 1.00 93.75 86 THR A CA 1
ATOM 658 C C . THR A 1 86 ? 1.614 7.971 7.947 1.00 93.75 86 THR A C 1
ATOM 660 O O . THR A 1 86 ? 1.151 8.173 9.071 1.00 93.75 86 THR A O 1
ATOM 663 N N . SER A 1 87 ? 2.782 8.479 7.558 1.00 91.31 87 SER A N 1
ATOM 664 C CA . SER A 1 87 ? 3.610 9.351 8.397 1.00 91.31 87 SER A CA 1
ATOM 665 C C . SER A 1 87 ? 2.927 10.673 8.781 1.00 91.31 87 SER A C 1
ATOM 667 O O . SER A 1 87 ? 3.377 11.332 9.713 1.00 91.31 87 SER A O 1
ATOM 669 N N . GLU A 1 88 ? 1.851 11.069 8.089 1.00 89.75 88 GLU A N 1
ATOM 670 C CA . GLU A 1 88 ? 1.013 12.227 8.451 1.00 89.75 88 GLU A CA 1
ATOM 671 C C . GLU A 1 88 ? -0.206 11.839 9.311 1.00 89.75 88 GLU A C 1
ATOM 673 O O . GLU A 1 88 ? -1.075 12.670 9.578 1.00 89.75 88 GLU A O 1
ATOM 678 N N . GLY A 1 89 ? -0.304 10.577 9.739 1.00 91.06 89 GLY A N 1
ATOM 679 C CA . GLY A 1 89 ? -1.407 10.072 10.560 1.00 91.06 89 GLY A CA 1
ATOM 680 C C . GLY A 1 89 ? -2.704 9.811 9.788 1.00 91.06 89 GLY A C 1
ATOM 681 O O . GLY A 1 89 ? -3.738 9.550 10.405 1.00 91.06 89 GLY A O 1
ATOM 682 N N . LYS A 1 90 ? -2.687 9.857 8.448 1.00 93.81 90 LYS A N 1
ATOM 683 C CA . LYS A 1 90 ? -3.849 9.475 7.631 1.00 93.81 90 LYS A CA 1
ATOM 684 C C . LYS A 1 90 ? -4.001 7.958 7.655 1.00 93.81 90 LYS A C 1
ATOM 686 O O . LYS A 1 90 ? -3.012 7.229 7.696 1.00 93.81 90 LYS A O 1
ATOM 691 N N . ARG A 1 91 ? -5.244 7.479 7.591 1.00 96.88 91 ARG A N 1
ATOM 692 C CA . ARG A 1 91 ? -5.554 6.047 7.560 1.00 96.88 91 ARG A CA 1
ATOM 693 C C . ARG A 1 91 ? -6.358 5.693 6.324 1.00 96.88 91 ARG A C 1
ATOM 695 O O . ARG A 1 91 ? -7.259 6.432 5.922 1.00 96.88 91 ARG A O 1
ATOM 702 N N . PHE A 1 92 ? -6.041 4.546 5.745 1.00 97.50 92 PHE A N 1
ATOM 703 C CA . PHE A 1 92 ? -6.674 4.034 4.537 1.00 97.50 92 PHE A CA 1
ATOM 704 C C . PHE A 1 92 ? -6.993 2.552 4.699 1.00 97.50 92 PHE A C 1
ATOM 706 O O . PHE A 1 92 ? -6.333 1.844 5.459 1.00 97.50 92 PHE A O 1
ATOM 713 N N . ALA A 1 93 ? -8.004 2.091 3.976 1.00 97.44 93 ALA A N 1
ATOM 714 C CA . ALA A 1 93 ? -8.320 0.686 3.813 1.00 97.44 93 ALA A CA 1
ATOM 715 C C . ALA A 1 93 ? -8.240 0.313 2.333 1.00 97.44 93 ALA A C 1
ATOM 717 O O . ALA A 1 93 ? -8.893 0.950 1.504 1.00 97.44 93 ALA A O 1
ATOM 718 N N . LEU A 1 94 ? -7.465 -0.725 2.029 1.00 97.38 94 LEU A N 1
ATOM 719 C CA . LEU A 1 94 ? -7.430 -1.396 0.734 1.00 97.38 94 LEU A CA 1
ATOM 720 C C . LEU A 1 94 ? -8.213 -2.706 0.841 1.00 97.38 94 LEU A C 1
ATOM 722 O O . LEU A 1 94 ? -7.776 -3.632 1.522 1.00 97.38 94 LEU A O 1
ATOM 726 N N . ASP A 1 95 ? -9.354 -2.779 0.167 1.00 96.12 95 ASP A N 1
ATOM 727 C CA . ASP A 1 95 ? -10.126 -4.015 0.018 1.00 96.12 95 ASP A CA 1
ATOM 728 C C . ASP A 1 95 ? -9.368 -5.017 -0.866 1.00 96.12 95 ASP A C 1
ATOM 730 O O . ASP A 1 95 ? -8.933 -4.663 -1.963 1.00 96.12 95 ASP A O 1
ATOM 734 N N . LEU A 1 96 ? -9.195 -6.262 -0.411 1.00 93.69 96 LEU A N 1
ATOM 735 C CA . LEU A 1 96 ? -8.386 -7.258 -1.126 1.00 93.69 96 LEU A CA 1
ATOM 736 C C . LEU A 1 96 ? -9.148 -8.009 -2.228 1.00 93.69 96 LEU A C 1
ATOM 738 O O . LEU A 1 96 ? -8.519 -8.669 -3.056 1.00 93.69 96 LEU A O 1
ATOM 742 N N . GLN A 1 97 ? -10.480 -7.917 -2.268 1.00 88.94 97 GLN A N 1
ATOM 743 C CA . GLN A 1 97 ? -11.297 -8.595 -3.276 1.00 88.94 97 GLN A CA 1
ATOM 744 C C . GLN A 1 97 ? -11.408 -7.763 -4.559 1.00 88.94 97 GLN A C 1
ATOM 746 O O . GLN A 1 97 ? -11.274 -8.301 -5.659 1.00 88.94 97 GLN A O 1
ATOM 751 N N . GLY A 1 98 ? -11.647 -6.460 -4.411 1.00 86.12 98 GLY A N 1
ATOM 752 C CA . GLY A 1 98 ? -11.819 -5.508 -5.509 1.00 86.12 98 GLY A CA 1
ATOM 753 C C . GLY A 1 98 ? -10.646 -4.551 -5.710 1.00 86.12 98 GLY A C 1
ATOM 754 O O . GLY A 1 98 ? -10.675 -3.771 -6.659 1.00 86.12 98 GLY A O 1
ATOM 755 N N . LEU A 1 99 ? -9.633 -4.588 -4.833 1.00 90.75 99 LEU A N 1
ATOM 756 C CA . LEU A 1 99 ? -8.479 -3.680 -4.858 1.00 90.75 99 LEU A CA 1
ATOM 757 C C . LEU A 1 99 ? -8.874 -2.194 -4.771 1.00 90.75 99 LEU A C 1
ATOM 759 O O . LEU A 1 99 ? -8.170 -1.313 -5.266 1.00 90.75 99 LEU A O 1
ATOM 763 N N . SER A 1 100 ? -10.006 -1.905 -4.123 1.00 93.81 100 SER A N 1
ATOM 764 C CA . SER A 1 100 ? -10.503 -0.542 -3.936 1.00 93.81 100 SER A CA 1
ATOM 765 C C . SER A 1 100 ? -9.924 0.092 -2.678 1.00 93.81 100 SER A C 1
ATOM 767 O O . SER A 1 100 ? -9.907 -0.531 -1.615 1.00 93.81 100 SER A O 1
ATOM 769 N N . VAL A 1 101 ? -9.525 1.358 -2.781 1.00 96.69 101 VAL A N 1
ATOM 770 C CA . VAL A 1 101 ? -9.001 2.135 -1.656 1.00 96.69 101 VAL A CA 1
ATOM 771 C C . VAL A 1 101 ? -10.069 3.073 -1.109 1.00 96.69 101 VAL A C 1
ATOM 773 O O . VAL A 1 101 ? -10.796 3.727 -1.855 1.00 96.69 101 VAL A O 1
ATOM 776 N N . SER A 1 102 ? -10.136 3.173 0.214 1.00 96.19 102 SER A N 1
ATOM 777 C CA . SER A 1 102 ? -10.989 4.120 0.927 1.00 96.19 102 SER A CA 1
ATOM 778 C C . SER A 1 102 ? -10.205 4.805 2.039 1.00 96.19 102 SER A C 1
ATOM 780 O O . SER A 1 102 ? -9.387 4.186 2.718 1.00 96.19 102 SER A O 1
ATOM 782 N N . LYS A 1 103 ? -10.449 6.100 2.238 1.00 95.81 103 LYS A N 1
ATOM 783 C CA . LYS A 1 103 ? -9.912 6.830 3.387 1.00 95.81 103 LYS A CA 1
ATOM 784 C C . LYS A 1 103 ? -10.752 6.505 4.620 1.00 95.81 103 LYS A C 1
ATOM 786 O O . LYS A 1 103 ? -11.977 6.601 4.574 1.00 95.81 103 LYS A O 1
ATOM 791 N N . LEU A 1 104 ? -10.096 6.136 5.713 1.00 93.31 104 LEU A N 1
ATOM 792 C CA . LEU A 1 104 ? -10.754 5.903 6.994 1.00 93.31 104 LEU A CA 1
ATOM 793 C C . LEU A 1 104 ? -10.876 7.227 7.755 1.00 93.31 104 LEU A C 1
ATOM 795 O O . LEU A 1 104 ? -10.019 8.108 7.633 1.00 93.31 104 LEU A O 1
ATOM 799 N N . ALA A 1 105 ? -11.960 7.378 8.517 1.00 83.00 105 ALA A N 1
ATOM 800 C CA . ALA A 1 105 ? -12.096 8.499 9.439 1.00 83.00 105 ALA A CA 1
ATOM 801 C C . ALA A 1 105 ? -10.970 8.449 10.499 1.00 83.00 105 ALA A C 1
ATOM 803 O O . ALA A 1 105 ? -10.506 7.345 10.808 1.00 83.00 105 ALA A O 1
ATOM 804 N N . PRO A 1 106 ? -10.517 9.610 11.011 1.00 64.06 106 PRO A N 1
ATOM 805 C CA . PRO A 1 106 ? -9.551 9.676 12.106 1.00 64.06 106 PRO A CA 1
ATOM 806 C C . PRO A 1 106 ? -9.987 8.870 13.333 1.00 64.06 106 PRO A C 1
ATOM 808 O O . PRO A 1 106 ? -11.201 8.889 13.644 1.00 64.06 106 PRO A O 1
#

Radius of gyration: 14.03 Å; chains: 1; bounding box: 35×38×31 Å